Protein AF-A0A5N5FEE7-F1 (afdb_monomer_lite)

Organism: NCBI:txid2448454

Foldseek 3Di:
DDDVVVVVVVVVVVVVVVVVVVDDPPPPDPDPPDPDDDDPPPDKDKDKDKDDDPPPPDIDIDIDIDDDD

Structure (mmCIF, N/CA/C/O backbone):
data_AF-A0A5N5FEE7-F1
#
_entry.id   AF-A0A5N5FEE7-F1
#
loop_
_atom_site.group_PDB
_atom_site.id
_atom_site.type_symbol
_atom_site.label_atom_id
_atom_site.label_alt_id
_atom_site.label_comp_id
_atom_site.label_asym_id
_atom_site.label_entity_id
_atom_site.label_seq_id
_atom_site.pdbx_PDB_ins_code
_atom_site.Cartn_x
_atom_site.Cartn_y
_atom_site.Cartn_z
_atom_site.occupancy
_atom_site.B_iso_or_equiv
_atom_site.auth_seq_id
_atom_site.auth_comp_id
_atom_site.auth_asym_id
_atom_site.auth_atom_id
_atom_site.pdbx_PDB_model_num
ATOM 1 N N . MET A 1 1 ? 9.288 -17.156 -4.559 1.00 53.94 1 MET A N 1
ATOM 2 C CA . MET A 1 1 ? 7.892 -17.102 -4.067 1.00 53.94 1 MET A CA 1
ATOM 3 C C . MET A 1 1 ? 7.843 -16.146 -2.895 1.00 53.94 1 MET A C 1
ATOM 5 O O . MET A 1 1 ? 8.634 -16.314 -1.976 1.00 53.94 1 MET A O 1
ATOM 9 N N . VAL A 1 2 ? 6.979 -15.134 -2.942 1.00 55.09 2 VAL A N 1
ATOM 10 C CA . VAL A 1 2 ? 6.772 -14.218 -1.811 1.00 55.09 2 VAL A CA 1
ATOM 11 C C . VAL A 1 2 ? 5.922 -14.945 -0.772 1.00 55.09 2 VAL A C 1
ATOM 13 O O . VAL A 1 2 ? 4.893 -15.513 -1.130 1.00 55.09 2 VAL A O 1
ATOM 16 N N . ASN A 1 3 ? 6.362 -14.973 0.488 1.00 81.12 3 ASN A N 1
ATOM 17 C CA . ASN A 1 3 ? 5.606 -15.605 1.566 1.00 81.12 3 ASN A CA 1
ATOM 18 C C . ASN A 1 3 ? 4.414 -14.696 1.951 1.00 81.12 3 ASN A C 1
ATOM 20 O O . ASN A 1 3 ? 4.648 -13.592 2.454 1.00 81.12 3 ASN A O 1
ATOM 24 N N . PRO A 1 4 ? 3.156 -15.118 1.729 1.00 68.88 4 PRO A N 1
ATOM 25 C CA . PRO A 1 4 ? 1.976 -14.301 2.021 1.00 68.88 4 PRO A CA 1
ATOM 26 C C . PRO A 1 4 ? 1.823 -13.980 3.516 1.00 68.88 4 PRO A C 1
ATOM 28 O O . PRO A 1 4 ? 1.320 -12.908 3.861 1.00 68.88 4 PRO A O 1
ATOM 31 N N . ASP A 1 5 ? 2.330 -14.839 4.403 1.00 81.50 5 ASP A N 1
ATOM 32 C CA . ASP A 1 5 ? 2.302 -14.612 5.850 1.00 81.50 5 ASP A CA 1
ATOM 33 C C . ASP A 1 5 ? 3.231 -13.465 6.251 1.00 81.50 5 ASP A C 1
ATOM 35 O O . ASP A 1 5 ? 2.891 -12.648 7.109 1.00 81.50 5 ASP A O 1
ATOM 39 N N . LEU A 1 6 ? 4.377 -13.351 5.572 1.00 69.75 6 LEU A N 1
ATOM 40 C CA . LEU A 1 6 ? 5.336 -12.270 5.785 1.00 69.75 6 LEU A CA 1
ATOM 41 C C . LEU A 1 6 ? 4.737 -10.920 5.365 1.00 69.75 6 LEU A C 1
ATOM 43 O O . LEU A 1 6 ? 4.839 -9.943 6.104 1.00 69.75 6 LEU A O 1
ATOM 47 N N . VAL A 1 7 ? 4.064 -10.873 4.212 1.00 61.41 7 VAL A N 1
ATOM 48 C CA . VAL A 1 7 ? 3.394 -9.657 3.721 1.00 61.41 7 VAL A CA 1
ATOM 49 C C . VAL A 1 7 ? 2.279 -9.240 4.678 1.00 61.41 7 VAL A C 1
ATOM 51 O O . VAL A 1 7 ? 2.238 -8.089 5.105 1.00 61.41 7 VAL A O 1
ATOM 54 N N . SER A 1 8 ? 1.428 -10.183 5.095 1.00 68.19 8 SER A N 1
ATOM 55 C CA . SER A 1 8 ? 0.352 -9.918 6.057 1.00 68.19 8 SER A CA 1
ATOM 56 C C . SER A 1 8 ? 0.886 -9.393 7.394 1.00 68.19 8 SER A C 1
ATOM 58 O O . SER A 1 8 ? 0.335 -8.450 7.967 1.00 68.19 8 SER A O 1
ATOM 60 N N . HIS A 1 9 ? 1.980 -9.975 7.890 1.00 75.38 9 HIS A N 1
ATOM 61 C CA . HIS A 1 9 ? 2.615 -9.557 9.134 1.00 75.38 9 HIS A CA 1
ATOM 62 C C . HIS A 1 9 ? 3.168 -8.127 9.050 1.00 75.38 9 HIS A C 1
ATOM 64 O O . HIS A 1 9 ? 2.890 -7.306 9.927 1.00 75.38 9 HIS A O 1
ATOM 70 N N . LEU A 1 10 ? 3.881 -7.797 7.969 1.00 71.31 10 LEU A N 1
ATOM 71 C CA . LEU A 1 10 ? 4.436 -6.459 7.750 1.00 71.31 10 LEU A CA 1
ATOM 72 C C . LEU A 1 10 ? 3.336 -5.398 7.592 1.00 71.31 10 LEU A C 1
ATOM 74 O O . LEU A 1 10 ? 3.435 -4.324 8.187 1.00 71.31 10 LEU A O 1
ATOM 78 N N . SER A 1 11 ? 2.245 -5.709 6.886 1.00 69.75 11 SER A N 1
ATOM 79 C CA . SER A 1 11 ? 1.097 -4.800 6.763 1.00 69.75 11 SER A CA 1
ATOM 80 C C . SER A 1 11 ? 0.421 -4.521 8.111 1.00 69.75 11 SER A C 1
ATOM 82 O O . SER A 1 11 ? 0.050 -3.381 8.391 1.00 69.75 11 SER A O 1
ATOM 84 N N . LYS A 1 12 ? 0.298 -5.531 8.985 1.00 73.00 12 LYS A N 1
ATOM 85 C CA . LYS A 1 12 ? -0.249 -5.363 10.346 1.00 73.00 12 LYS A CA 1
ATOM 86 C C . LYS A 1 12 ? 0.640 -4.480 11.223 1.00 73.00 12 LYS A C 1
ATOM 88 O O . LYS A 1 12 ? 0.120 -3.667 11.990 1.00 73.00 12 LYS A O 1
ATOM 93 N N . LEU A 1 13 ? 1.962 -4.612 11.101 1.00 71.06 13 LEU A N 1
ATOM 94 C CA . LEU A 1 13 ? 2.919 -3.754 11.801 1.00 71.06 13 LEU A CA 1
ATOM 95 C C . LEU A 1 13 ? 2.803 -2.297 11.337 1.00 71.06 13 LEU A C 1
ATOM 97 O O . LEU A 1 13 ? 2.664 -1.407 12.173 1.00 71.06 13 LEU A O 1
ATOM 101 N N . GLN A 1 14 ? 2.760 -2.047 10.025 1.00 70.00 14 GLN A N 1
ATOM 102 C CA . GLN A 1 14 ? 2.589 -0.690 9.488 1.00 70.00 14 GLN A CA 1
ATOM 103 C C . GLN A 1 14 ? 1.261 -0.052 9.908 1.00 70.00 14 GLN A C 1
ATOM 105 O O . GLN A 1 14 ? 1.241 1.112 10.307 1.00 70.00 14 GLN A O 1
ATOM 110 N N . L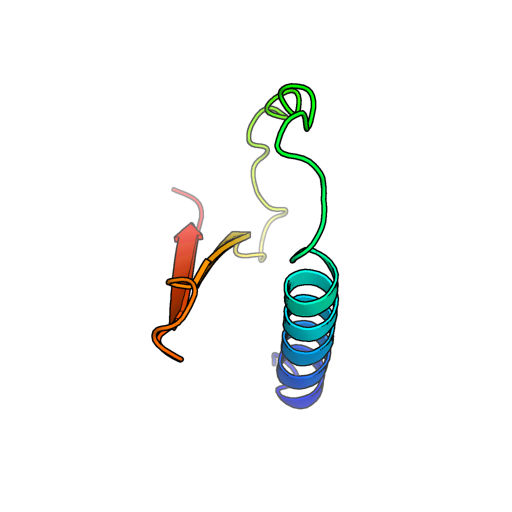EU A 1 15 ? 0.160 -0.811 9.879 1.00 68.00 15 LEU A N 1
ATOM 111 C CA . LEU A 1 15 ? -1.144 -0.330 10.340 1.00 68.00 15 LEU A CA 1
ATOM 112 C C . LEU A 1 15 ? -1.112 0.042 11.829 1.00 68.00 15 LEU A C 1
ATOM 114 O O . LEU A 1 15 ? -1.669 1.063 12.225 1.00 68.00 15 LEU A O 1
ATOM 118 N N . THR A 1 16 ? -0.431 -0.761 12.648 1.00 69.81 16 THR A N 1
ATOM 119 C CA . THR A 1 16 ? -0.277 -0.508 14.086 1.00 69.81 16 THR A CA 1
ATOM 120 C C . THR A 1 16 ? 0.493 0.788 14.343 1.00 69.81 16 THR A C 1
ATOM 122 O O . THR A 1 16 ? 0.061 1.609 15.151 1.00 69.81 16 THR A O 1
ATOM 125 N N . GLU A 1 17 ? 1.593 1.017 13.627 1.00 70.31 17 GLU A N 1
ATOM 126 C CA . GLU A 1 17 ? 2.371 2.256 13.735 1.00 70.31 17 GLU A CA 1
ATOM 127 C C . GLU A 1 17 ? 1.596 3.479 13.220 1.00 70.31 17 GLU A C 1
ATOM 129 O O . GLU A 1 17 ? 1.634 4.540 13.842 1.00 70.31 17 GLU A O 1
ATOM 134 N N . PHE A 1 18 ? 0.807 3.331 12.152 1.00 63.81 18 PHE A N 1
ATOM 135 C CA . PHE A 1 18 ? -0.069 4.393 11.651 1.00 63.81 18 PHE A CA 1
ATOM 136 C C . PHE A 1 18 ? -1.167 4.772 12.656 1.00 63.81 18 PHE A C 1
ATOM 138 O O . PHE A 1 18 ? -1.411 5.953 12.904 1.00 63.81 18 PHE A O 1
ATOM 145 N N . VAL A 1 19 ? -1.806 3.783 13.289 1.00 65.44 19 VAL A N 1
ATOM 146 C CA . VAL A 1 19 ? -2.811 4.022 14.337 1.00 65.44 19 VAL A CA 1
ATOM 147 C C . VAL A 1 19 ? -2.181 4.714 15.549 1.00 65.44 19 VAL A C 1
ATOM 149 O O . VAL A 1 19 ? -2.783 5.638 16.094 1.00 65.44 19 VAL A O 1
ATOM 152 N N . LYS A 1 20 ? -0.955 4.339 15.936 1.00 68.38 20 LYS A N 1
ATOM 153 C CA . LYS A 1 20 ? -0.198 5.024 16.999 1.00 68.38 20 LYS A CA 1
ATOM 154 C C . LYS A 1 20 ? 0.173 6.464 16.633 1.00 68.38 20 LYS A C 1
ATOM 156 O O . LYS A 1 20 ? 0.214 7.318 17.515 1.00 68.38 20 LYS A O 1
ATOM 161 N N . ALA A 1 21 ? 0.403 6.762 15.353 1.00 63.53 21 ALA A N 1
ATOM 162 C CA . ALA A 1 21 ? 0.793 8.094 14.888 1.00 63.53 21 ALA A CA 1
ATOM 163 C C . ALA A 1 21 ? -0.316 9.164 15.014 1.00 63.53 21 ALA A C 1
ATOM 165 O O . ALA A 1 21 ? -0.031 10.351 14.851 1.00 63.53 21 ALA A O 1
ATOM 166 N N . LYS A 1 22 ? -1.562 8.789 15.348 1.00 57.94 22 LYS A N 1
ATOM 167 C CA . LYS A 1 22 ? -2.733 9.689 15.368 1.00 57.94 22 LYS A CA 1
ATOM 168 C C . LYS A 1 22 ? -2.770 10.794 16.436 1.00 57.94 22 LYS A C 1
ATOM 170 O O . LYS A 1 22 ? -3.795 11.456 16.545 1.00 57.94 22 LYS A O 1
ATOM 175 N N . LEU A 1 23 ? -1.704 11.060 17.188 1.00 55.19 23 LEU A N 1
ATOM 176 C CA . LEU A 1 23 ? -1.694 12.138 18.196 1.00 55.19 23 LEU A CA 1
ATOM 177 C C . LEU A 1 23 ? -0.374 12.928 18.251 1.00 55.19 23 LEU A C 1
ATOM 179 O O . LEU A 1 23 ? -0.024 13.489 19.286 1.00 55.19 23 LEU A O 1
ATOM 183 N N . GLY A 1 24 ? 0.387 12.980 17.156 1.00 57.03 24 GLY A N 1
ATOM 184 C CA . GLY A 1 24 ? 1.539 13.883 17.079 1.00 57.03 24 GLY A CA 1
ATOM 185 C C . GLY A 1 24 ? 1.087 15.336 16.864 1.00 57.03 24 GLY A C 1
ATOM 186 O O . GLY A 1 24 ? 0.261 15.561 15.978 1.00 57.03 24 GLY A O 1
ATOM 187 N N . PRO A 1 25 ? 1.597 16.330 17.619 1.00 54.19 25 PRO A N 1
ATOM 188 C CA . PRO A 1 25 ? 1.277 17.736 17.380 1.00 54.19 25 PRO A CA 1
ATOM 189 C C . PRO A 1 25 ? 1.626 18.133 15.939 1.00 54.19 25 PRO A C 1
ATOM 191 O O . PRO A 1 25 ? 2.603 17.643 15.371 1.00 54.19 25 PRO A O 1
ATOM 194 N N . ALA A 1 26 ? 0.837 19.046 15.365 1.00 58.00 26 ALA A N 1
ATOM 195 C CA . ALA A 1 26 ? 0.910 19.494 13.967 1.00 58.00 26 ALA A CA 1
ATOM 196 C C . ALA A 1 26 ? 2.276 20.075 13.526 1.00 58.00 26 ALA A C 1
ATOM 198 O O . ALA A 1 26 ? 2.473 20.377 12.353 1.00 58.00 26 ALA A O 1
ATOM 199 N N . SER A 1 27 ? 3.235 20.214 14.440 1.00 55.38 27 SER A N 1
ATOM 200 C CA . SER A 1 27 ? 4.596 20.678 14.190 1.00 55.38 27 SER A CA 1
ATOM 201 C C . SER A 1 27 ? 5.576 19.507 14.054 1.00 55.38 27 SER A C 1
ATOM 203 O O . SER A 1 27 ? 6.543 19.404 14.814 1.00 55.38 27 SER A O 1
ATOM 205 N N . ARG A 1 28 ? 5.353 18.591 13.105 1.00 57.56 28 ARG A N 1
ATOM 206 C CA . ARG A 1 28 ? 6.448 17.705 12.686 1.00 57.56 28 ARG A CA 1
ATOM 207 C C . ARG A 1 28 ? 7.378 18.563 11.816 1.00 57.56 28 ARG A C 1
ATOM 209 O O . ARG A 1 28 ? 6.885 19.128 10.839 1.00 57.56 28 ARG A O 1
ATOM 216 N N . PRO A 1 29 ? 8.670 18.730 12.161 1.00 58.56 29 PRO A N 1
ATOM 217 C CA . PRO A 1 29 ? 9.587 19.465 11.297 1.00 58.56 29 PRO A CA 1
ATOM 218 C C . PRO A 1 29 ? 9.560 18.829 9.901 1.00 58.56 29 PRO A C 1
ATOM 220 O O . PRO A 1 29 ? 9.363 17.607 9.826 1.00 58.56 29 PRO A O 1
ATOM 223 N N . PRO A 1 30 ? 9.717 19.616 8.816 1.00 55.34 30 PRO A N 1
ATOM 224 C CA . PRO A 1 30 ? 9.733 19.083 7.463 1.00 55.34 30 PRO A CA 1
ATOM 225 C C . PRO A 1 30 ? 10.699 17.909 7.436 1.00 55.34 30 PRO A C 1
ATOM 227 O O . PRO A 1 30 ? 11.892 18.0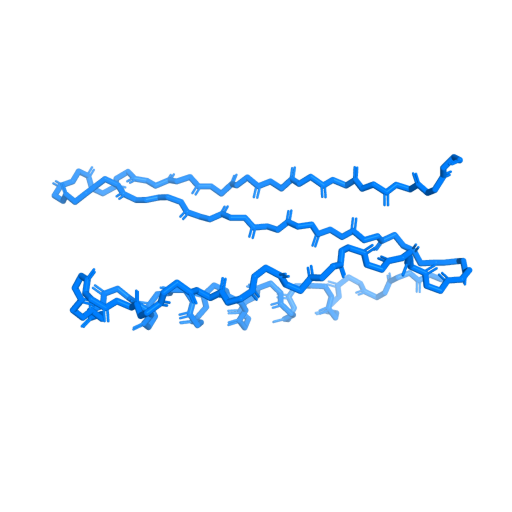77 7.696 1.00 55.34 30 PRO A O 1
ATOM 230 N N . GLN A 1 31 ? 10.173 16.703 7.219 1.00 61.03 31 GLN A N 1
ATOM 231 C CA . GLN A 1 31 ? 11.047 15.564 7.020 1.00 61.03 31 GLN A CA 1
ATOM 232 C C . GLN A 1 31 ? 11.859 15.902 5.782 1.00 61.03 31 GLN A C 1
ATOM 234 O O . GLN A 1 31 ? 11.282 16.160 4.725 1.00 61.03 31 GLN A O 1
ATOM 239 N N . VAL A 1 32 ? 13.180 15.989 5.941 1.00 58.69 32 VAL A N 1
ATOM 240 C CA . VAL A 1 32 ? 14.090 16.153 4.813 1.00 58.69 32 VAL A CA 1
ATOM 241 C C . VAL A 1 32 ? 13.728 15.042 3.839 1.00 58.69 32 VAL A C 1
ATOM 243 O O . VAL A 1 32 ? 13.856 13.865 4.180 1.00 58.69 32 VAL A O 1
ATOM 246 N N . LEU A 1 33 ? 13.182 15.421 2.681 1.00 59.03 33 LEU A N 1
ATOM 247 C CA . LEU A 1 33 ? 12.856 14.487 1.615 1.00 59.03 33 LEU A CA 1
ATOM 248 C C . LEU A 1 33 ? 14.169 13.796 1.258 1.00 59.03 33 LEU A C 1
ATOM 250 O O . LEU A 1 33 ? 15.054 14.395 0.651 1.00 59.03 33 LEU A O 1
ATOM 254 N N . SER A 1 34 ? 14.331 12.561 1.723 1.00 62.25 34 SER A N 1
ATOM 255 C CA . SER A 1 34 ? 15.445 11.732 1.297 1.00 62.25 34 SER A CA 1
ATOM 256 C C . SER A 1 34 ? 15.304 11.561 -0.210 1.00 62.25 34 SER A C 1
ATOM 258 O O . SER A 1 34 ? 14.219 11.243 -0.704 1.00 62.25 34 SER A O 1
ATOM 260 N N . ASN A 1 35 ? 16.380 11.845 -0.948 1.00 67.12 35 ASN A N 1
ATOM 261 C CA . ASN A 1 35 ? 16.390 11.652 -2.392 1.00 67.12 35 ASN A CA 1
ATOM 262 C C . ASN A 1 35 ? 15.924 10.229 -2.702 1.00 67.12 35 ASN A C 1
ATOM 264 O O . ASN A 1 35 ? 16.356 9.262 -2.066 1.00 67.12 35 ASN A O 1
ATOM 268 N N . TRP A 1 36 ? 15.006 10.117 -3.657 1.00 68.62 36 TRP A N 1
ATOM 269 C CA . TRP A 1 36 ? 14.464 8.836 -4.073 1.00 68.62 36 TRP A CA 1
ATOM 270 C C . TRP A 1 36 ? 15.589 7.966 -4.634 1.00 68.62 36 TRP A C 1
ATOM 272 O O . TRP A 1 36 ? 16.096 8.230 -5.720 1.00 68.62 36 TRP A O 1
ATOM 282 N N . ASN A 1 37 ? 15.985 6.933 -3.892 1.00 72.88 37 ASN A N 1
ATOM 283 C CA . ASN A 1 37 ? 16.938 5.949 -4.394 1.00 72.88 37 ASN A CA 1
ATOM 284 C C . ASN A 1 37 ? 16.201 4.872 -5.207 1.00 72.88 37 ASN A C 1
ATOM 286 O O . ASN A 1 37 ? 15.071 4.532 -4.844 1.00 72.88 37 ASN A O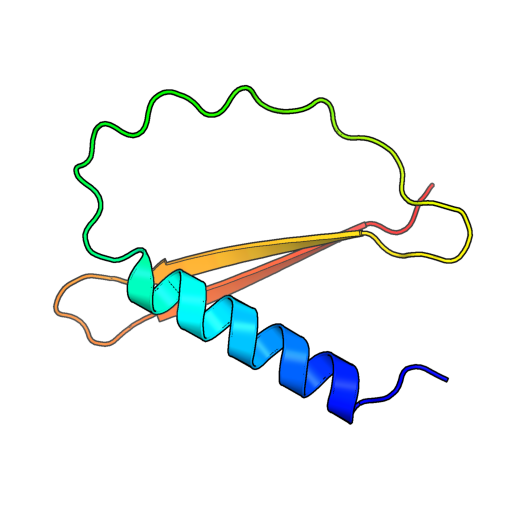 1
ATOM 290 N N . PRO A 1 38 ? 16.802 4.305 -6.263 1.00 75.75 38 PRO A N 1
ATOM 291 C CA . PRO A 1 38 ? 16.287 3.106 -6.927 1.00 75.75 38 PRO A CA 1
ATOM 292 C C . PRO A 1 38 ? 16.140 1.923 -5.954 1.00 75.75 38 PRO A C 1
ATOM 294 O O . PRO A 1 38 ? 16.650 1.951 -4.824 1.00 75.75 38 PRO A O 1
ATOM 297 N N . SER A 1 39 ? 15.371 0.910 -6.343 1.00 78.06 39 SER A N 1
ATOM 298 C CA . SER A 1 39 ? 15.324 -0.344 -5.585 1.00 78.06 39 SER A CA 1
ATOM 299 C C . SER A 1 39 ? 16.507 -1.219 -5.995 1.00 78.06 39 SER A C 1
ATOM 301 O O . SER A 1 39 ? 16.955 -1.150 -7.132 1.00 78.06 39 SER A O 1
ATOM 303 N N . PRO A 1 40 ? 17.044 -2.074 -5.110 1.00 82.06 40 PRO A N 1
ATOM 304 C CA . PRO A 1 40 ? 17.973 -3.105 -5.557 1.00 82.06 40 PRO A CA 1
ATOM 305 C C . PRO A 1 40 ? 17.330 -3.980 -6.645 1.00 82.06 40 PRO A C 1
ATOM 307 O O . PRO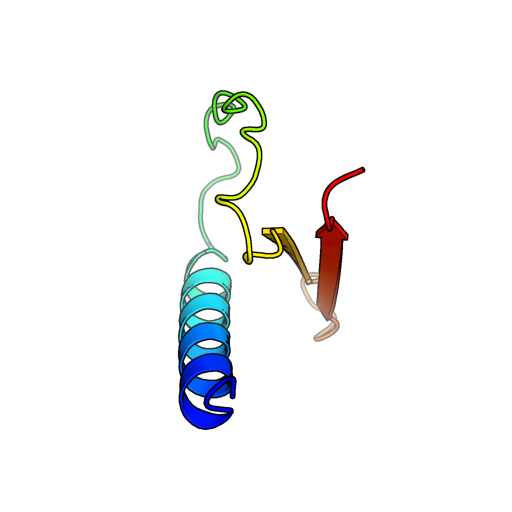 A 1 40 ? 16.126 -4.232 -6.604 1.00 82.06 40 PRO A O 1
ATOM 310 N N . ALA A 1 41 ? 18.128 -4.484 -7.588 1.00 83.31 41 ALA A N 1
ATOM 311 C CA . ALA A 1 41 ? 17.626 -5.330 -8.671 1.00 83.31 41 ALA A CA 1
ATOM 312 C C . ALA A 1 41 ? 16.800 -6.519 -8.138 1.00 83.31 41 ALA A C 1
ATOM 314 O O . ALA A 1 41 ? 17.196 -7.192 -7.183 1.00 83.31 41 ALA A O 1
ATOM 315 N N . GLY A 1 42 ? 15.646 -6.772 -8.762 1.00 82.69 42 GLY A N 1
ATOM 316 C CA . GLY A 1 42 ? 14.695 -7.805 -8.334 1.00 82.69 42 GLY A CA 1
ATOM 317 C C . GLY A 1 42 ? 13.744 -7.383 -7.207 1.00 82.69 42 GLY A C 1
ATOM 318 O O . GLY A 1 42 ? 12.982 -8.222 -6.725 1.00 82.69 42 GLY A O 1
ATOM 319 N N . TRP A 1 43 ? 13.761 -6.112 -6.791 1.00 79.31 43 TRP A N 1
ATOM 320 C CA . TRP A 1 43 ? 12.852 -5.557 -5.786 1.00 79.31 43 TRP A CA 1
ATOM 321 C C . TRP A 1 43 ? 11.966 -4.453 -6.363 1.00 79.31 43 TRP A C 1
ATOM 323 O O . TRP A 1 43 ? 12.441 -3.554 -7.047 1.00 79.31 43 TRP A O 1
ATOM 333 N N . VAL A 1 44 ? 10.688 -4.452 -5.979 1.00 79.62 44 VAL A N 1
ATOM 334 C CA . VAL A 1 44 ? 9.743 -3.367 -6.286 1.00 79.62 44 VAL A CA 1
ATOM 335 C C . VAL A 1 44 ? 9.643 -2.435 -5.083 1.00 79.62 44 VAL A C 1
ATOM 337 O O . VAL A 1 44 ? 9.463 -2.896 -3.953 1.00 79.62 44 VAL A O 1
ATOM 340 N N . LYS A 1 45 ? 9.740 -1.116 -5.305 1.00 81.81 45 LYS A N 1
ATOM 341 C CA . LYS A 1 45 ? 9.482 -0.134 -4.242 1.00 81.81 45 LYS A CA 1
ATOM 342 C C . LYS A 1 45 ? 7.995 0.173 -4.165 1.00 81.81 45 LYS A C 1
ATOM 344 O O . LYS A 1 45 ? 7.364 0.458 -5.184 1.00 81.81 45 LYS A O 1
ATOM 349 N N . ILE A 1 46 ? 7.463 0.184 -2.947 1.00 82.75 46 ILE A N 1
ATOM 350 C CA . ILE A 1 46 ? 6.073 0.550 -2.683 1.00 82.75 46 ILE A CA 1
ATOM 351 C C . ILE A 1 46 ? 6.068 1.696 -1.679 1.00 82.75 46 ILE A C 1
ATOM 353 O O . ILE A 1 46 ? 6.505 1.529 -0.541 1.00 82.75 46 ILE A O 1
ATOM 357 N N . ASN A 1 47 ? 5.556 2.850 -2.097 1.00 83.62 47 ASN A N 1
ATOM 358 C CA . ASN A 1 47 ? 5.177 3.904 -1.160 1.00 83.62 47 ASN A CA 1
ATOM 359 C C . ASN A 1 47 ? 3.741 3.668 -0.733 1.00 83.62 47 ASN A C 1
ATOM 361 O O . ASN A 1 47 ? 2.896 3.450 -1.596 1.00 83.62 47 ASN A O 1
ATOM 365 N N . VAL A 1 48 ? 3.463 3.753 0.562 1.00 85.62 48 VAL A N 1
ATOM 366 C CA . VAL A 1 48 ? 2.113 3.611 1.114 1.00 85.62 48 VAL A CA 1
ATOM 367 C C . VAL A 1 48 ? 1.809 4.845 1.947 1.00 85.62 48 VAL A C 1
ATOM 369 O O . VAL A 1 48 ? 2.662 5.295 2.709 1.00 85.62 48 VAL A O 1
ATOM 372 N N . ASP A 1 49 ? 0.602 5.373 1.801 1.00 87.50 49 ASP A N 1
ATOM 373 C CA . ASP A 1 49 ? 0.073 6.451 2.625 1.00 87.50 49 ASP A CA 1
ATOM 374 C C . ASP A 1 49 ? -1.349 6.121 3.090 1.00 87.50 49 ASP A C 1
ATOM 376 O O . ASP A 1 49 ? -2.098 5.401 2.424 1.00 87.50 49 ASP A O 1
ATOM 380 N N . GLY A 1 50 ? -1.709 6.629 4.264 1.00 88.06 50 GLY A N 1
ATOM 381 C CA . GLY A 1 50 ? -3.020 6.435 4.865 1.00 88.06 50 GLY A CA 1
ATOM 382 C C . GLY A 1 50 ? -3.644 7.771 5.231 1.00 88.06 50 GLY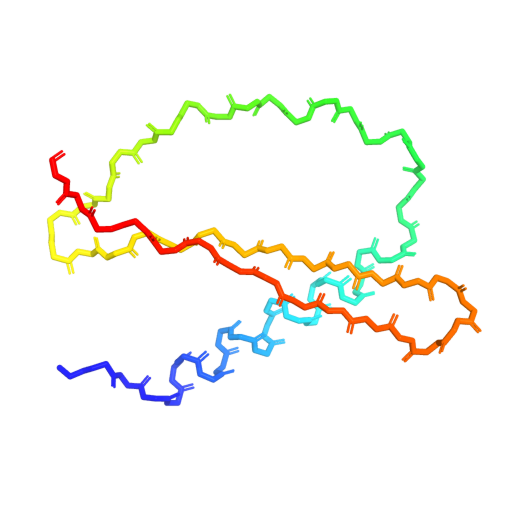 A C 1
ATOM 383 O O . GLY A 1 50 ? -2.992 8.634 5.811 1.00 88.06 50 GLY A O 1
ATOM 384 N N . SER A 1 51 ? -4.940 7.914 4.967 1.00 87.19 51 SER A N 1
ATOM 385 C CA . SER A 1 51 ? -5.716 9.087 5.364 1.00 87.19 51 SER A CA 1
ATOM 386 C C . SER A 1 51 ? -6.937 8.681 6.178 1.00 87.19 51 SER A C 1
ATOM 388 O O . SER A 1 51 ? -7.536 7.623 5.978 1.00 87.19 51 SER A O 1
ATOM 390 N N . PHE A 1 52 ? -7.309 9.532 7.128 1.00 89.62 52 PHE A N 1
ATOM 391 C CA . PHE A 1 52 ? -8.488 9.340 7.957 1.00 89.62 52 PHE A CA 1
ATOM 392 C C . PHE A 1 52 ? -9.199 10.663 8.186 1.00 89.62 52 PHE A C 1
ATOM 394 O O . PHE A 1 52 ? -8.575 11.648 8.581 1.00 89.62 52 PHE A O 1
ATOM 401 N N . LEU A 1 53 ? -10.519 10.655 8.022 1.00 86.06 53 LEU A N 1
ATOM 402 C CA . LEU A 1 53 ? -11.350 11.816 8.292 1.00 86.06 53 LEU A CA 1
ATOM 403 C C . LEU A 1 53 ? -11.841 11.776 9.746 1.00 86.06 53 LEU A C 1
ATOM 405 O O . LEU A 1 53 ? -12.651 10.925 10.133 1.00 86.06 53 LEU A O 1
ATOM 409 N N . LEU A 1 54 ? -11.343 12.712 10.560 1.00 83.81 54 LEU A N 1
ATOM 410 C CA . LEU A 1 54 ? -11.673 12.817 11.982 1.00 83.81 54 LEU A CA 1
ATOM 411 C C . LEU A 1 54 ? -13.194 12.898 12.198 1.00 83.81 54 LEU A C 1
ATOM 413 O O . LEU A 1 54 ? -13.885 13.653 11.525 1.00 83.81 54 LEU A O 1
ATOM 417 N N . GLY A 1 55 ? -13.711 12.101 13.136 1.00 86.19 55 GLY A N 1
ATOM 418 C CA . GLY A 1 55 ? -15.135 12.086 13.495 1.00 86.19 55 GLY A CA 1
ATOM 419 C C . GLY A 1 55 ? -16.055 11.316 12.540 1.00 86.19 55 GLY A C 1
ATOM 420 O O . GLY A 1 55 ? -17.219 11.125 12.870 1.00 86.19 55 GLY A O 1
ATOM 421 N N . SER A 1 56 ? -15.559 10.829 11.399 1.00 82.12 56 SER A N 1
ATOM 422 C CA . SER A 1 56 ? -16.406 10.176 10.384 1.00 82.12 56 SER A CA 1
ATOM 423 C C . SER A 1 56 ? -16.337 8.643 10.364 1.00 82.12 56 SER A C 1
ATOM 425 O O . SER A 1 56 ? -17.089 8.010 9.637 1.00 82.12 56 SER A O 1
ATOM 427 N N . ASN A 1 57 ? -15.427 8.027 11.128 1.00 86.75 57 ASN A N 1
ATOM 428 C CA . ASN A 1 57 ? -15.057 6.603 11.015 1.00 86.75 57 ASN A CA 1
ATOM 429 C C . ASN A 1 57 ? -14.683 6.145 9.582 1.00 86.75 57 ASN A C 1
ATOM 431 O O . ASN A 1 57 ? -14.592 4.949 9.315 1.00 86.75 57 ASN A O 1
ATOM 435 N N . VAL A 1 58 ? -14.433 7.087 8.668 1.00 88.81 58 VAL A N 1
ATOM 436 C CA . VAL A 1 58 ? -13.996 6.833 7.295 1.00 88.81 58 VAL A CA 1
ATOM 437 C C . VAL A 1 58 ? -12.488 7.040 7.208 1.00 88.81 58 VAL A C 1
ATOM 439 O O . VAL A 1 58 ? -11.943 8.056 7.647 1.00 88.81 58 VAL A O 1
ATOM 442 N N . GLY A 1 59 ? -11.809 6.075 6.600 1.00 90.00 59 GLY A N 1
ATOM 443 C CA . GLY A 1 59 ? -10.399 6.167 6.251 1.00 90.00 59 GLY A CA 1
ATOM 444 C C . GLY A 1 59 ? -10.105 5.419 4.960 1.00 90.00 59 GLY A C 1
ATOM 445 O O . GLY A 1 59 ? -10.911 4.612 4.499 1.00 90.00 59 GLY A O 1
ATOM 446 N N . GLY A 1 60 ? -8.946 5.704 4.381 1.00 89.31 60 GLY A N 1
ATOM 447 C CA . GLY A 1 60 ? -8.458 5.076 3.163 1.00 89.31 60 GLY A CA 1
ATOM 448 C C . GLY A 1 60 ? -6.953 4.854 3.226 1.00 89.31 60 GLY A C 1
ATOM 449 O O . GLY A 1 60 ? -6.236 5.559 3.935 1.00 89.31 60 GLY A O 1
ATOM 450 N N . VAL A 1 61 ? -6.486 3.865 2.474 1.00 90.31 61 VAL A N 1
ATOM 451 C CA . VAL A 1 61 ? -5.065 3.583 2.266 1.00 90.31 61 VAL A CA 1
ATOM 452 C C . VAL A 1 61 ? -4.792 3.598 0.769 1.00 90.31 61 VAL A C 1
ATOM 454 O O . VAL A 1 61 ? -5.582 3.071 -0.015 1.00 90.31 61 VAL A O 1
ATOM 457 N N . GLY A 1 62 ? -3.695 4.228 0.373 1.00 89.06 62 GLY A N 1
ATOM 458 C CA . GLY A 1 62 ? -3.235 4.295 -1.005 1.00 89.06 62 GLY A CA 1
ATOM 459 C C . GLY A 1 62 ? -1.775 3.887 -1.095 1.00 89.06 62 GLY A C 1
ATOM 460 O O . GLY A 1 62 ? -1.014 4.042 -0.143 1.00 89.06 62 GLY A O 1
ATOM 461 N N . GLY A 1 63 ? -1.370 3.363 -2.247 1.00 85.88 63 GLY A N 1
ATOM 462 C CA . GLY A 1 63 ? 0.027 3.048 -2.492 1.00 85.88 63 GLY A CA 1
ATOM 463 C C . GLY A 1 63 ? 0.416 3.228 -3.949 1.00 85.88 63 GLY A C 1
ATOM 464 O O . GLY A 1 63 ? -0.416 3.111 -4.846 1.00 85.88 63 GLY A O 1
ATOM 465 N N . VAL A 1 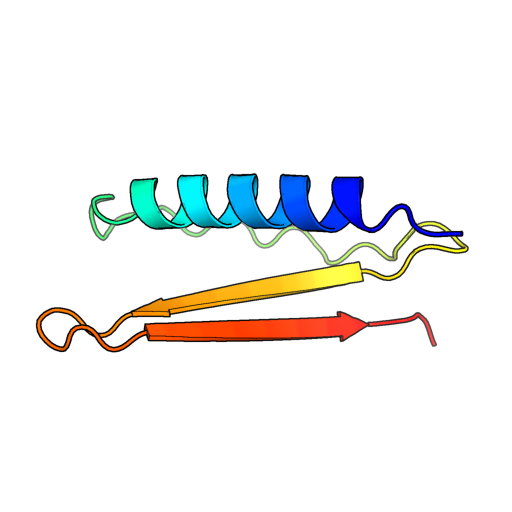64 ? 1.694 3.520 -4.174 1.00 83.44 64 VAL A N 1
ATOM 466 C CA . VAL A 1 64 ? 2.299 3.618 -5.502 1.00 83.44 64 VAL A CA 1
ATOM 467 C C . VAL A 1 64 ? 3.379 2.556 -5.607 1.00 83.44 64 VAL A C 1
ATOM 469 O O . VAL A 1 64 ? 4.359 2.583 -4.861 1.00 83.44 64 VAL A O 1
ATOM 472 N N . PHE A 1 65 ? 3.193 1.648 -6.559 1.00 83.19 65 PHE A N 1
ATOM 473 C CA . PHE A 1 65 ? 4.192 0.672 -6.967 1.00 83.19 65 PHE A CA 1
ATOM 474 C C . PHE A 1 65 ? 5.017 1.295 -8.086 1.00 83.19 65 PHE A C 1
ATOM 476 O O . PHE A 1 65 ? 4.456 1.784 -9.069 1.00 83.19 65 PHE A O 1
ATOM 483 N N . ARG A 1 66 ? 6.338 1.305 -7.937 1.00 73.31 66 ARG A N 1
ATOM 484 C CA . ARG A 1 66 ? 7.248 1.619 -9.038 1.00 73.31 66 ARG A CA 1
ATOM 485 C C . ARG A 1 66 ? 8.210 0.458 -9.198 1.00 73.31 66 ARG A C 1
ATOM 487 O O . ARG A 1 66 ? 8.988 0.172 -8.287 1.00 73.31 66 ARG A O 1
ATOM 494 N N . ASP A 1 67 ? 8.086 -0.202 -10.337 1.00 69.88 67 ASP A N 1
ATOM 495 C CA . ASP A 1 67 ? 9.106 -1.088 -10.878 1.00 69.88 67 ASP A CA 1
ATOM 496 C C . ASP A 1 67 ? 9.969 -0.247 -11.828 1.00 69.88 67 ASP A C 1
ATOM 498 O O . ASP A 1 67 ? 9.455 0.693 -12.443 1.00 69.88 67 ASP A O 1
ATOM 502 N N . GLU A 1 68 ? 11.277 -0.474 -11.854 1.00 66.19 68 GLU A N 1
ATOM 503 C CA . GLU A 1 68 ? 12.210 0.383 -12.596 1.00 66.19 68 GLU A CA 1
ATOM 504 C C . GLU A 1 68 ? 11.931 0.360 -14.108 1.00 66.19 68 GLU A C 1
ATOM 506 O O . GLU A 1 68 ? 11.634 -0.689 -14.679 1.00 66.19 68 GLU A O 1
ATOM 511 N N . ALA A 1 69 ? 12.054 1.527 -14.748 1.00 50.81 69 ALA A N 1
ATOM 512 C CA . ALA A 1 69 ? 12.268 1.684 -16.184 1.00 50.81 69 ALA A CA 1
ATOM 513 C C . ALA A 1 69 ? 13.508 2.559 -16.384 1.00 50.81 69 ALA A C 1
ATOM 515 O O . ALA A 1 69 ? 13.646 3.539 -15.610 1.00 50.81 69 ALA A O 1
#

Sequence (69 aa):
MVNPDLVSHLSKLQLTEFVKAKLGPASRPPQVLSNWNPSPAGWVKINVDGSFLLGSNVGGVGGVFRDEA

Secondary structure (DSSP, 8-state):
---HHHHHHHHHHHHHHHHHGGG--S----------PPPPTT--EEEEEEEEETTTTEEEEEEEEE---

Radius of gyration: 15.16 Å; chains: 1; bounding box: 34×38×34 Å

pLDDT: mean 72.91, std 11.59, range [50.81, 90.31]